Protein AF-A0A7J3U811-F1 (afdb_monomer_lite)

Foldseek 3Di:
DKWFFADWDWDDDPNAIKIKTKIAHPPPVCRVPDIDIDIDRDCCVVCVVVVHDDDGGDMDDDDPDDPPPPDPPVPPDPPPDDD

Secondary structure (DSSP, 8-state):
-EEEEEEEEEEEETTEEEEEEEEEESSGGGTTT--EEEEES-HHHHHHHTT---STT-EEE--S--------GGG--------

Sequence (83 aa):
MKFELVKRLEAEQKDKTKYTFVFKPADERFEKEVTLKVVCEDPYATMGSLGLPQGIGDGVWIEPGAKEEQTKLSDIKEEDEKQ

Structure (mmCIF, N/CA/C/O backbone):
data_AF-A0A7J3U811-F1
#
_entry.id   AF-A0A7J3U811-F1
#
loop_
_atom_site.group_PDB
_atom_site.id
_atom_site.type_symbol
_atom_site.label_atom_id
_atom_site.label_alt_id
_atom_site.label_comp_id
_atom_site.label_asym_id
_atom_site.label_entity_id
_atom_site.label_seq_id
_atom_site.pdbx_PDB_ins_code
_atom_site.Cartn_x
_atom_site.Cartn_y
_atom_site.Cartn_z
_atom_site.occupancy
_atom_site.B_iso_or_equiv
_atom_site.auth_seq_id
_atom_site.auth_comp_id
_atom_site.auth_asym_id
_atom_site.auth_atom_id
_atom_site.pdbx_PDB_model_num
ATOM 1 N N . MET A 1 1 ? -12.397 -7.598 6.509 1.00 85.12 1 MET A N 1
ATOM 2 C CA . MET A 1 1 ? -12.048 -6.373 7.260 1.00 85.12 1 MET A CA 1
ATOM 3 C C . MET A 1 1 ? -11.687 -5.281 6.268 1.00 85.12 1 MET A C 1
ATOM 5 O O . MET A 1 1 ? -11.009 -5.578 5.292 1.00 85.12 1 MET A O 1
ATOM 9 N N . LYS A 1 2 ? -12.154 -4.048 6.487 1.00 89.38 2 LYS A N 1
ATOM 10 C CA . LYS A 1 2 ? -11.782 -2.910 5.640 1.00 89.38 2 LYS A CA 1
ATOM 11 C C . LYS A 1 2 ? -10.422 -2.369 6.075 1.00 89.38 2 LYS A C 1
ATOM 13 O O . LYS A 1 2 ? -10.235 -2.076 7.254 1.00 89.38 2 LYS A O 1
ATOM 18 N N . PHE A 1 3 ? -9.513 -2.225 5.124 1.00 91.56 3 PHE A N 1
ATOM 19 C CA . PHE A 1 3 ? -8.230 -1.556 5.278 1.00 91.56 3 PHE A CA 1
ATOM 20 C C . PHE A 1 3 ? -8.197 -0.306 4.416 1.00 91.56 3 PHE A C 1
ATOM 22 O O . PHE A 1 3 ? -8.795 -0.288 3.349 1.00 91.56 3 PHE A O 1
ATOM 29 N N . GLU A 1 4 ? -7.481 0.715 4.856 1.00 93.69 4 GLU A N 1
ATOM 30 C CA . GLU A 1 4 ? -7.308 1.976 4.148 1.00 93.69 4 GLU A CA 1
ATOM 31 C C . GLU A 1 4 ? -5.827 2.249 3.942 1.00 93.69 4 GLU A C 1
ATOM 33 O O . GLU A 1 4 ? -5.009 2.043 4.847 1.00 93.69 4 GLU A O 1
ATOM 38 N N . LEU A 1 5 ? -5.474 2.700 2.739 1.00 93.19 5 LEU A N 1
ATOM 39 C CA . LEU A 1 5 ? -4.116 3.119 2.434 1.00 93.19 5 LEU A CA 1
ATOM 40 C C . LEU A 1 5 ? -3.848 4.460 3.121 1.00 93.19 5 LEU A C 1
ATOM 42 O O . LEU A 1 5 ? -4.279 5.515 2.660 1.00 93.19 5 LEU A O 1
ATOM 46 N N . VAL A 1 6 ? -3.103 4.426 4.222 1.00 93.12 6 VAL A N 1
ATOM 47 C CA . VAL A 1 6 ? -2.809 5.625 5.021 1.00 93.12 6 VAL A CA 1
ATOM 48 C C . VAL A 1 6 ? -1.486 6.274 4.644 1.00 93.12 6 VAL A C 1
ATOM 50 O O . VAL A 1 6 ? -1.250 7.441 4.953 1.00 93.12 6 VAL A O 1
ATOM 53 N N . LYS A 1 7 ? -0.579 5.519 4.017 1.00 92.81 7 LYS A N 1
ATOM 54 C CA . LYS A 1 7 ? 0.759 6.016 3.702 1.00 92.81 7 LYS A CA 1
ATOM 55 C C . LYS A 1 7 ? 1.335 5.344 2.468 1.00 92.81 7 LYS A C 1
ATOM 57 O O . LYS A 1 7 ? 1.335 4.121 2.362 1.00 92.81 7 LYS A O 1
ATOM 62 N N . ARG A 1 8 ? 1.922 6.166 1.601 1.00 92.94 8 ARG A N 1
ATOM 63 C CA . ARG A 1 8 ? 2.778 5.755 0.492 1.00 92.94 8 ARG A CA 1
ATOM 64 C C . ARG A 1 8 ? 4.143 6.403 0.678 1.00 92.94 8 ARG A C 1
ATOM 66 O O . ARG A 1 8 ? 4.224 7.601 0.937 1.00 92.94 8 ARG A O 1
ATOM 73 N N . LEU A 1 9 ? 5.199 5.611 0.585 1.00 91.44 9 LEU A N 1
ATOM 74 C CA . LEU A 1 9 ? 6.581 6.074 0.611 1.00 91.44 9 LEU A CA 1
ATOM 75 C C . LEU A 1 9 ? 7.267 5.646 -0.673 1.00 91.44 9 LEU A C 1
ATOM 77 O O . LEU A 1 9 ? 7.067 4.528 -1.138 1.00 91.44 9 LEU A O 1
ATOM 81 N N . GLU A 1 10 ? 8.096 6.533 -1.190 1.00 92.06 10 GLU A N 1
ATOM 82 C CA . GLU A 1 10 ? 8.965 6.290 -2.328 1.00 92.06 10 GLU A CA 1
ATOM 83 C C . GLU A 1 10 ? 10.396 6.505 -1.846 1.00 92.06 10 GLU A C 1
ATOM 85 O O . GLU A 1 10 ? 10.689 7.508 -1.192 1.00 92.06 10 GLU A O 1
ATOM 90 N N . ALA A 1 11 ? 11.256 5.521 -2.076 1.00 88.50 11 ALA A N 1
ATOM 91 C CA . ALA A 1 11 ? 12.653 5.580 -1.685 1.00 88.50 11 ALA A CA 1
ATOM 92 C C . ALA A 1 11 ? 13.522 5.033 -2.813 1.00 88.50 11 ALA A C 1
ATOM 94 O O . ALA A 1 11 ? 13.318 3.910 -3.274 1.00 88.50 11 ALA A O 1
ATOM 95 N N . GLU A 1 12 ? 14.521 5.808 -3.216 1.00 84.69 12 GLU A N 1
ATOM 96 C CA . GLU A 1 12 ? 15.548 5.360 -4.149 1.00 84.69 12 GLU A CA 1
ATOM 97 C C . GLU A 1 12 ? 16.619 4.572 -3.380 1.00 84.69 12 GLU A C 1
ATOM 99 O O . GLU A 1 12 ? 17.215 5.059 -2.416 1.00 84.69 12 GLU A O 1
ATOM 104 N N . GLN A 1 13 ? 16.858 3.324 -3.781 1.00 76.31 13 GLN A N 1
ATOM 105 C CA . GLN A 1 13 ? 17.957 2.497 -3.288 1.00 76.31 13 GLN A CA 1
ATOM 106 C C . GLN A 1 13 ? 18.724 1.917 -4.471 1.00 76.31 13 GLN A C 1
ATOM 108 O O . GLN A 1 13 ? 18.159 1.139 -5.231 1.00 76.31 13 GLN A O 1
ATOM 113 N N . LYS A 1 14 ? 20.028 2.222 -4.564 1.00 67.19 14 LYS A N 1
ATOM 114 C CA . LYS A 1 14 ? 20.971 1.586 -5.507 1.00 67.19 14 LYS A CA 1
ATOM 115 C C . LYS A 1 14 ? 20.410 1.496 -6.942 1.00 67.19 14 LYS A C 1
ATOM 117 O O . LYS A 1 14 ? 20.238 0.398 -7.461 1.00 67.19 14 LYS A O 1
ATOM 122 N N . ASP A 1 15 ? 20.063 2.646 -7.526 1.00 73.19 15 ASP A N 1
ATOM 123 C CA . ASP A 1 15 ? 19.497 2.782 -8.885 1.00 73.19 15 ASP A CA 1
ATOM 124 C C . ASP A 1 15 ? 18.105 2.165 -9.112 1.00 73.19 15 ASP A C 1
ATOM 126 O O . ASP A 1 15 ? 17.651 2.043 -10.250 1.00 73.19 15 ASP A O 1
ATOM 130 N N . LYS A 1 16 ? 17.385 1.803 -8.045 1.00 81.19 16 LYS A N 1
ATOM 131 C CA . LYS A 1 16 ? 15.999 1.340 -8.133 1.00 81.19 16 LYS A CA 1
ATOM 132 C C . LYS A 1 16 ? 15.078 2.107 -7.196 1.00 81.19 16 LYS A C 1
ATOM 134 O O . LYS A 1 16 ? 15.389 2.313 -6.021 1.00 81.19 16 LYS A O 1
ATOM 139 N N . THR A 1 17 ? 13.903 2.467 -7.698 1.00 87.50 17 THR A N 1
ATOM 140 C CA . THR A 1 17 ? 12.840 3.068 -6.891 1.00 87.50 17 THR A CA 1
ATOM 141 C C . THR A 1 17 ? 12.031 1.973 -6.213 1.00 87.50 17 THR A C 1
ATOM 143 O O . THR A 1 17 ? 11.511 1.069 -6.863 1.00 87.50 17 THR A O 1
ATOM 146 N N . LYS A 1 18 ? 11.916 2.050 -4.887 1.00 90.19 18 LYS A N 1
ATOM 147 C CA . LYS A 1 18 ? 11.040 1.187 -4.098 1.00 90.19 18 LYS A CA 1
ATOM 148 C C . LYS A 1 18 ? 9.867 1.983 -3.562 1.00 90.19 18 LYS A C 1
ATOM 150 O O . LYS A 1 18 ? 10.033 3.014 -2.911 1.00 90.19 18 LYS A O 1
ATOM 155 N N . TYR A 1 19 ? 8.684 1.428 -3.760 1.00 91.44 19 TYR A N 1
ATOM 156 C CA . TYR A 1 19 ? 7.438 1.927 -3.216 1.00 91.44 19 TYR A CA 1
ATOM 157 C C . TYR A 1 19 ? 7.042 1.095 -2.007 1.00 91.44 19 TYR A C 1
ATOM 159 O O . TYR A 1 19 ? 7.152 -0.128 -2.000 1.00 91.44 19 TYR A O 1
ATOM 167 N N . THR A 1 20 ? 6.591 1.764 -0.956 1.00 92.69 20 THR A N 1
ATOM 168 C CA . THR A 1 20 ? 6.039 1.132 0.239 1.00 92.69 20 THR A CA 1
ATOM 169 C C . THR A 1 20 ? 4.648 1.683 0.500 1.00 92.69 20 THR A C 1
ATOM 171 O O . THR A 1 20 ? 4.483 2.883 0.709 1.00 92.69 20 THR A O 1
ATOM 174 N N . PHE A 1 21 ? 3.666 0.794 0.557 1.00 92.44 21 PHE A N 1
ATOM 175 C CA . PHE A 1 21 ? 2.273 1.088 0.862 1.00 92.44 21 PHE A CA 1
ATOM 176 C C . PHE A 1 21 ? 1.939 0.540 2.245 1.00 92.44 21 PHE A C 1
ATOM 178 O O . PHE A 1 21 ? 2.269 -0.605 2.558 1.00 92.44 21 PHE A O 1
ATOM 185 N N . VAL A 1 22 ? 1.313 1.360 3.086 1.00 92.12 22 VAL A N 1
ATOM 186 C CA . VAL A 1 22 ? 0.908 0.978 4.441 1.00 92.12 22 VAL A CA 1
ATOM 187 C C . VAL A 1 22 ? -0.596 1.113 4.568 1.00 92.12 22 VAL A C 1
ATOM 189 O O . VAL A 1 22 ? -1.148 2.208 4.472 1.00 92.12 22 VAL A O 1
ATOM 192 N N . PHE A 1 23 ? -1.224 -0.017 4.839 1.00 91.75 23 PHE A N 1
ATOM 193 C CA . PHE A 1 23 ? -2.648 -0.172 5.020 1.00 91.75 23 PHE A CA 1
ATOM 194 C C . PHE A 1 23 ? -2.956 -0.399 6.492 1.00 91.75 23 PHE A C 1
ATOM 196 O O . PHE A 1 23 ? -2.397 -1.303 7.123 1.00 91.75 23 PHE A O 1
ATOM 203 N N . LYS A 1 24 ? -3.869 0.400 7.032 1.00 91.31 24 LYS A N 1
ATOM 204 C CA . LYS A 1 24 ? -4.382 0.237 8.394 1.00 91.31 24 LYS A CA 1
ATOM 205 C C . LYS A 1 24 ? -5.852 -0.157 8.358 1.00 91.31 24 LYS A C 1
ATOM 207 O O . LYS A 1 24 ? -6.541 0.227 7.417 1.00 91.31 24 LYS A O 1
ATOM 212 N N . PRO A 1 25 ? -6.346 -0.928 9.332 1.00 91.44 25 PRO A N 1
ATOM 213 C CA . PRO A 1 25 ? -7.768 -1.205 9.427 1.00 91.44 25 PRO A CA 1
ATOM 214 C C . PRO A 1 25 ? -8.530 0.107 9.621 1.00 91.44 25 PRO A C 1
ATOM 216 O O . PRO A 1 25 ? -8.106 0.966 10.389 1.00 91.44 25 PRO A O 1
ATOM 219 N N . ALA A 1 26 ? -9.652 0.250 8.919 1.00 88.12 26 ALA A N 1
ATOM 220 C CA . ALA A 1 26 ? -10.512 1.428 9.035 1.00 88.12 26 ALA A CA 1
ATOM 221 C C . ALA A 1 26 ? -11.240 1.491 10.392 1.00 88.12 26 ALA A C 1
ATOM 223 O O . ALA A 1 26 ? -11.721 2.544 10.795 1.00 88.12 26 ALA A O 1
ATOM 224 N N . ASP A 1 27 ? -11.352 0.354 11.088 1.00 87.12 27 ASP A N 1
ATOM 225 C CA . ASP A 1 27 ? -11.864 0.301 12.456 1.00 87.12 27 ASP A CA 1
ATOM 226 C C . ASP A 1 27 ? -10.704 0.529 13.436 1.00 87.12 27 ASP A C 1
ATOM 228 O O . ASP A 1 27 ? -9.802 -0.306 13.560 1.00 87.12 27 ASP A O 1
ATOM 232 N N . GLU A 1 28 ? -10.753 1.665 14.137 1.00 80.75 28 GLU A N 1
ATOM 233 C CA . GLU A 1 28 ? -9.739 2.126 15.095 1.00 80.75 28 GLU A CA 1
ATOM 234 C C . GLU A 1 28 ? -9.435 1.097 16.194 1.00 80.75 28 GLU A C 1
ATOM 236 O O . GLU A 1 28 ? -8.330 1.071 16.738 1.00 80.75 28 GLU A O 1
ATOM 241 N N . ARG A 1 29 ? -10.380 0.196 16.498 1.00 80.88 29 ARG A N 1
ATOM 242 C CA . ARG A 1 29 ? -10.179 -0.870 17.492 1.00 80.88 29 ARG A CA 1
ATOM 243 C C . ARG A 1 29 ? -9.037 -1.814 17.127 1.00 80.88 29 ARG A C 1
ATOM 245 O O . ARG A 1 29 ? -8.358 -2.297 18.025 1.00 80.88 29 ARG A O 1
ATOM 252 N N . PHE A 1 30 ? -8.798 -2.021 15.833 1.00 78.62 30 PHE A N 1
ATOM 253 C CA . PHE A 1 30 ? -7.781 -2.941 15.324 1.00 78.62 30 PHE A CA 1
ATOM 254 C C . PHE A 1 30 ? -6.503 -2.225 14.870 1.00 78.62 30 PHE A C 1
ATOM 256 O O . PHE A 1 30 ? -5.567 -2.881 14.412 1.00 78.62 30 PHE A O 1
ATOM 263 N N . GLU A 1 31 ? -6.426 -0.893 14.997 1.00 69.25 31 GLU A N 1
ATOM 264 C CA . GLU A 1 31 ? -5.316 -0.088 14.459 1.00 69.25 31 GLU A CA 1
ATOM 265 C C . GLU A 1 31 ? -3.946 -0.527 15.002 1.00 69.25 31 GLU A C 1
ATOM 267 O O . GLU A 1 31 ? -2.929 -0.429 14.315 1.00 69.25 31 GLU A O 1
ATOM 272 N N . LYS A 1 32 ? -3.920 -1.036 16.239 1.00 72.69 32 LYS A N 1
ATOM 273 C CA . LYS A 1 32 ? -2.709 -1.537 16.905 1.00 72.69 32 LYS A CA 1
ATOM 274 C C . LYS A 1 32 ? -2.489 -3.041 16.743 1.00 72.69 32 LYS A C 1
ATOM 276 O O . LYS A 1 32 ? -1.433 -3.529 17.134 1.00 72.69 32 LYS A O 1
ATOM 281 N N . GLU A 1 33 ? -3.463 -3.763 16.200 1.00 74.50 33 GLU A N 1
ATOM 282 C CA . GLU A 1 33 ? -3.433 -5.224 16.104 1.00 74.50 33 GLU A CA 1
ATOM 283 C C . GLU A 1 33 ? -2.956 -5.699 14.733 1.00 74.50 33 GLU A C 1
ATOM 285 O O . GLU A 1 33 ? -2.215 -6.677 14.648 1.00 74.50 33 GLU A O 1
ATOM 290 N N . VAL A 1 34 ? -3.348 -5.008 13.656 1.00 78.44 34 VAL A N 1
ATOM 291 C CA . VAL A 1 34 ? -3.042 -5.444 12.289 1.00 78.44 34 VAL A CA 1
ATOM 292 C C . VAL A 1 34 ? -2.617 -4.264 11.424 1.00 78.44 34 VAL A C 1
ATOM 294 O O . VAL A 1 34 ? -3.235 -3.206 11.416 1.00 78.44 34 VAL A O 1
ATOM 297 N N . THR A 1 35 ? -1.547 -4.441 10.655 1.00 84.62 35 THR A N 1
ATOM 298 C CA . THR A 1 35 ? -1.115 -3.502 9.614 1.00 84.62 35 THR A CA 1
ATOM 299 C C . THR A 1 35 ? -0.661 -4.313 8.413 1.00 84.62 35 THR A C 1
ATOM 301 O O . THR A 1 35 ? 0.140 -5.235 8.560 1.00 84.62 35 THR A O 1
ATOM 304 N N . LEU A 1 36 ? -1.150 -3.966 7.225 1.00 86.56 36 LEU A N 1
ATOM 305 C CA . LEU A 1 36 ? -0.692 -4.563 5.976 1.00 86.56 36 LEU A CA 1
ATOM 306 C C . LEU A 1 36 ? 0.340 -3.630 5.335 1.00 86.56 36 LEU A C 1
ATOM 308 O O . LEU A 1 36 ? 0.105 -2.435 5.170 1.00 86.56 36 LEU A O 1
ATOM 312 N N . LYS A 1 37 ? 1.502 -4.175 4.974 1.00 90.75 37 LYS A N 1
ATOM 313 C CA . LYS A 1 37 ? 2.577 -3.432 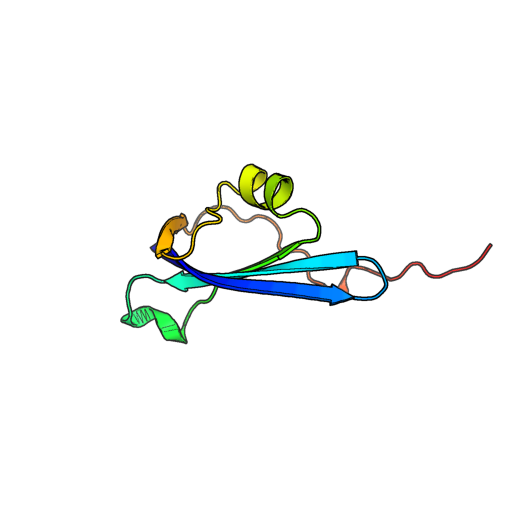4.317 1.00 90.75 37 LYS A CA 1
ATOM 314 C C . LYS A 1 37 ? 2.960 -4.132 3.023 1.00 90.75 37 LYS A C 1
ATOM 316 O O . LYS A 1 37 ? 3.336 -5.299 3.057 1.00 90.75 37 LYS A O 1
ATOM 321 N N . VAL A 1 38 ? 2.914 -3.402 1.916 1.00 88.62 38 VAL A N 1
ATOM 322 C CA . VAL A 1 38 ? 3.339 -3.891 0.598 1.00 88.62 38 VAL A CA 1
ATOM 323 C C . VAL A 1 38 ? 4.555 -3.091 0.161 1.00 88.62 38 VAL A C 1
ATOM 325 O O . VAL A 1 38 ? 4.545 -1.863 0.241 1.00 88.62 38 VAL A O 1
ATOM 328 N N . VAL A 1 39 ? 5.618 -3.779 -0.255 1.00 91.06 39 VAL A N 1
ATOM 329 C CA . VAL A 1 39 ? 6.850 -3.162 -0.763 1.00 91.06 39 VAL A CA 1
ATOM 330 C C . VAL A 1 39 ? 7.119 -3.716 -2.154 1.00 91.06 39 VAL A C 1
ATOM 332 O O . VAL A 1 39 ? 7.175 -4.931 -2.314 1.00 91.06 39 VAL A O 1
ATOM 335 N N . CYS A 1 40 ? 7.283 -2.846 -3.146 1.00 89.81 40 CYS A N 1
ATOM 336 C CA . CYS A 1 40 ? 7.446 -3.250 -4.542 1.00 89.81 40 CYS A CA 1
ATOM 337 C C . CYS A 1 40 ? 8.297 -2.253 -5.339 1.00 89.81 40 CYS A C 1
ATOM 339 O O . CYS A 1 40 ? 8.420 -1.091 -4.956 1.00 89.81 40 CYS A O 1
ATOM 341 N N . GLU A 1 41 ? 8.875 -2.706 -6.452 1.00 90.56 41 GLU A N 1
ATOM 342 C CA . GLU A 1 41 ? 9.589 -1.842 -7.411 1.00 90.56 41 GLU A CA 1
ATOM 343 C C . GLU A 1 41 ? 8.616 -1.256 -8.452 1.00 90.56 41 GLU A C 1
ATOM 345 O O . GLU A 1 41 ? 8.709 -0.079 -8.784 1.00 90.56 41 GLU A O 1
ATOM 350 N N . ASP A 1 42 ? 7.616 -2.039 -8.883 1.00 90.81 42 ASP A N 1
ATOM 351 C CA . ASP A 1 42 ? 6.536 -1.592 -9.774 1.00 90.81 42 ASP A CA 1
ATOM 352 C C . ASP A 1 42 ? 5.195 -1.516 -9.015 1.00 90.81 42 ASP A C 1
ATOM 354 O O . ASP A 1 42 ? 4.578 -2.555 -8.735 1.00 90.81 42 ASP A O 1
ATOM 358 N N . PRO A 1 43 ? 4.723 -0.307 -8.660 1.00 90.56 43 PRO A N 1
ATOM 359 C CA . PRO A 1 43 ? 3.479 -0.129 -7.926 1.00 90.56 43 PRO A CA 1
ATOM 360 C C . PRO A 1 43 ? 2.242 -0.413 -8.782 1.00 90.56 43 PRO A C 1
ATOM 362 O O . PRO A 1 43 ? 1.246 -0.889 -8.246 1.00 90.56 43 PRO A O 1
ATOM 365 N N . TYR A 1 44 ? 2.278 -0.178 -10.096 1.00 90.12 44 TYR A N 1
ATOM 366 C CA . TYR A 1 44 ? 1.109 -0.376 -10.952 1.00 90.12 44 TYR A CA 1
ATOM 367 C C . TYR A 1 44 ? 0.841 -1.857 -11.186 1.00 90.12 44 TYR A C 1
ATOM 369 O O . TYR A 1 44 ? -0.290 -2.308 -10.993 1.00 90.12 44 TYR A O 1
ATOM 377 N N . ALA A 1 45 ? 1.881 -2.618 -11.530 1.00 91.75 45 ALA A N 1
ATOM 378 C CA . ALA A 1 45 ? 1.760 -4.055 -11.736 1.00 91.75 45 ALA A CA 1
ATOM 379 C C . ALA A 1 45 ? 1.418 -4.782 -10.427 1.00 91.75 45 ALA A C 1
ATOM 381 O O . ALA A 1 45 ? 0.451 -5.544 -10.374 1.00 91.75 45 ALA A O 1
ATOM 382 N N . THR A 1 46 ? 2.163 -4.502 -9.349 1.00 91.06 46 THR A N 1
ATOM 383 C CA . THR A 1 46 ? 1.988 -5.207 -8.070 1.00 91.06 46 THR A CA 1
ATOM 384 C C . THR A 1 46 ? 0.613 -4.928 -7.473 1.00 91.06 46 THR A C 1
ATOM 386 O O . THR A 1 46 ? -0.141 -5.857 -7.196 1.00 91.06 46 THR A O 1
ATOM 389 N N . MET A 1 47 ? 0.240 -3.655 -7.323 1.00 91.75 47 MET A N 1
ATOM 390 C CA . MET A 1 47 ? -1.028 -3.292 -6.684 1.00 91.75 47 MET A CA 1
ATOM 391 C C . MET A 1 47 ? -2.228 -3.691 -7.547 1.00 91.75 47 MET A C 1
ATOM 393 O O . MET A 1 47 ? -3.222 -4.169 -7.008 1.00 91.75 47 MET A O 1
ATOM 397 N N . GLY A 1 48 ? -2.112 -3.583 -8.877 1.00 90.12 48 GLY A N 1
ATOM 398 C CA . GLY A 1 48 ? -3.129 -4.067 -9.811 1.00 90.12 48 GLY A CA 1
ATOM 399 C C . GLY A 1 48 ? -3.365 -5.575 -9.695 1.00 90.12 48 GLY A C 1
ATOM 400 O O . GLY A 1 48 ? -4.515 -6.001 -9.630 1.00 90.12 48 GLY A O 1
ATOM 401 N N . SER A 1 49 ? -2.296 -6.375 -9.596 1.00 89.88 49 SER A N 1
ATOM 402 C CA . SER A 1 49 ? -2.403 -7.834 -9.427 1.00 89.88 49 SER A CA 1
ATOM 403 C C . SER A 1 49 ? -3.007 -8.243 -8.081 1.00 89.88 49 SER A C 1
ATOM 405 O O . SER A 1 49 ? -3.797 -9.180 -8.023 1.00 89.88 49 SER A O 1
ATOM 407 N N . LEU A 1 50 ? -2.688 -7.504 -7.015 1.00 87.19 50 LEU A N 1
ATOM 408 C CA . LEU A 1 50 ? -3.209 -7.744 -5.669 1.00 87.19 50 LEU A CA 1
ATOM 409 C C . LEU A 1 50 ? -4.616 -7.160 -5.459 1.00 87.19 50 LEU A C 1
ATOM 411 O O . LEU A 1 50 ? -5.186 -7.319 -4.381 1.00 87.19 50 LEU A O 1
ATOM 415 N N . GLY A 1 51 ? -5.167 -6.440 -6.444 1.00 89.44 51 GLY A N 1
ATOM 416 C CA . GLY A 1 51 ? -6.440 -5.730 -6.301 1.00 89.44 51 GLY A CA 1
ATOM 417 C C . GLY A 1 51 ? -6.412 -4.655 -5.208 1.00 89.44 51 GLY A C 1
ATOM 418 O O . GLY A 1 51 ? -7.443 -4.354 -4.606 1.00 89.44 51 GLY A O 1
ATOM 419 N N . LEU A 1 52 ? -5.234 -4.096 -4.916 1.00 92.62 52 LEU A N 1
ATOM 420 C CA . LEU A 1 52 ? -5.039 -3.100 -3.869 1.00 92.62 52 LEU A CA 1
ATOM 421 C C . LEU A 1 52 ? -5.058 -1.682 -4.452 1.00 92.62 52 LEU A C 1
ATOM 423 O O . LEU A 1 52 ? -4.490 -1.436 -5.520 1.00 92.62 52 LEU A O 1
ATOM 427 N N . PRO A 1 53 ? -5.657 -0.711 -3.746 1.00 92.94 53 PRO A N 1
ATOM 428 C CA . PRO A 1 53 ? -5.691 0.659 -4.217 1.00 92.94 53 PRO A CA 1
ATOM 429 C C . PRO A 1 53 ? -4.342 1.357 -4.012 1.00 92.94 53 PRO A C 1
ATOM 431 O O . PRO A 1 53 ? -3.545 0.991 -3.147 1.00 92.94 53 PRO A O 1
ATOM 434 N N . GLN A 1 54 ? -4.102 2.399 -4.806 1.00 91.81 54 GLN A N 1
ATOM 435 C CA . GLN A 1 54 ? -2.866 3.191 -4.771 1.00 91.81 54 GLN A CA 1
ATOM 436 C C . GLN A 1 54 ? -3.075 4.626 -4.262 1.00 91.81 54 GLN A C 1
ATOM 438 O O . GLN A 1 54 ? -2.089 5.329 -4.012 1.00 91.81 54 GLN A O 1
ATOM 443 N N . GLY A 1 55 ? -4.330 5.071 -4.116 1.00 90.75 55 GLY A N 1
ATOM 444 C CA . GLY A 1 55 ? -4.690 6.390 -3.605 1.00 90.75 55 GLY A CA 1
ATOM 445 C C . GLY A 1 55 ? -4.738 6.425 -2.080 1.00 90.75 55 GLY A C 1
ATOM 446 O O . GLY A 1 55 ? -5.261 5.523 -1.430 1.00 90.75 55 GLY A O 1
ATOM 447 N N . ILE A 1 56 ? -4.176 7.477 -1.485 1.00 91.56 56 ILE A N 1
ATOM 448 C CA . ILE A 1 56 ? -4.275 7.692 -0.037 1.00 91.56 56 ILE A CA 1
ATOM 449 C C . ILE A 1 56 ?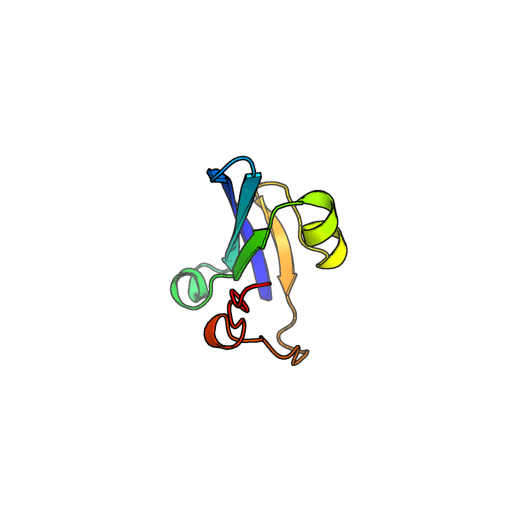 -5.745 7.921 0.331 1.00 91.56 56 ILE A C 1
ATOM 451 O O . ILE A 1 56 ? -6.409 8.749 -0.287 1.00 91.56 56 ILE A O 1
ATOM 455 N N . GLY A 1 57 ? -6.225 7.213 1.352 1.00 89.50 57 GLY A N 1
ATOM 456 C CA . GLY A 1 57 ? -7.628 7.232 1.775 1.00 89.50 57 GLY A CA 1
ATOM 457 C C . GLY A 1 57 ? -8.515 6.220 1.046 1.00 89.50 57 GLY A C 1
ATOM 458 O O . GLY A 1 57 ? -9.649 6.001 1.473 1.00 89.50 57 GLY A O 1
ATOM 459 N N . ASP A 1 58 ? -8.010 5.553 0.004 1.00 92.19 58 ASP A N 1
ATOM 460 C CA . ASP A 1 58 ? -8.745 4.467 -0.633 1.00 92.19 58 ASP A CA 1
ATOM 461 C C . ASP A 1 58 ? -8.791 3.241 0.280 1.00 92.19 58 ASP A C 1
ATOM 463 O O . ASP A 1 58 ? -7.808 2.867 0.933 1.00 92.19 58 ASP A O 1
ATOM 467 N N . GLY A 1 59 ? -9.956 2.597 0.292 1.00 90.75 59 GLY A N 1
ATOM 468 C CA . GLY A 1 59 ? -10.224 1.418 1.097 1.00 90.75 59 GLY A CA 1
ATOM 469 C C . GLY A 1 59 ? -10.276 0.137 0.272 1.00 90.75 59 GLY A C 1
ATOM 470 O O . GLY A 1 59 ? -10.792 0.126 -0.841 1.00 90.75 59 GLY A O 1
ATOM 471 N N . VAL A 1 60 ? -9.823 -0.964 0.860 1.00 90.19 60 VAL A N 1
ATOM 472 C CA . VAL A 1 60 ? -9.966 -2.318 0.327 1.00 90.19 60 VAL A CA 1
ATOM 473 C C . VAL A 1 60 ? -10.562 -3.238 1.380 1.00 90.19 60 VAL A C 1
ATOM 475 O O . VAL A 1 60 ? -10.233 -3.167 2.566 1.00 90.19 60 VAL A O 1
ATOM 478 N N . TRP A 1 61 ? -11.467 -4.109 0.952 1.00 89.62 61 TRP A N 1
ATOM 479 C CA . TRP A 1 61 ? -11.969 -5.184 1.793 1.00 89.62 61 TRP A CA 1
ATOM 480 C C . TRP A 1 61 ? -11.049 -6.388 1.660 1.00 89.62 61 TRP A C 1
ATOM 482 O O . TRP A 1 61 ? -10.927 -6.965 0.588 1.00 89.62 61 TRP A O 1
ATOM 492 N N . ILE A 1 62 ? -10.409 -6.760 2.764 1.00 80.19 62 ILE A N 1
ATOM 493 C CA . ILE A 1 62 ? -9.594 -7.968 2.852 1.00 80.19 62 ILE A CA 1
ATOM 494 C C . ILE A 1 62 ? -10.405 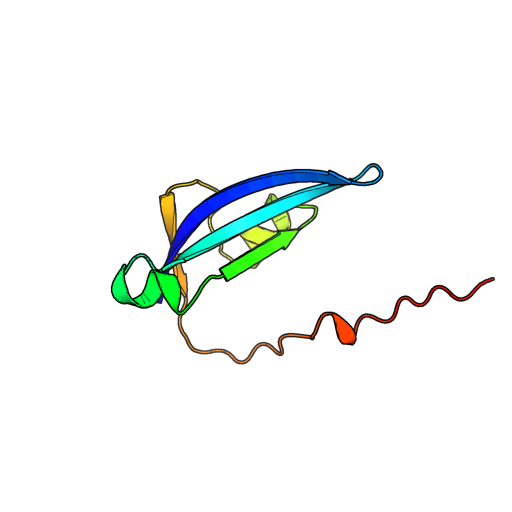-9.007 3.603 1.00 80.19 62 ILE A C 1
ATOM 496 O O . ILE A 1 62 ? -10.713 -8.837 4.789 1.00 80.19 62 ILE A O 1
ATOM 500 N N . GLU A 1 63 ? -10.798 -10.066 2.915 1.00 74.19 63 GLU A N 1
ATOM 501 C CA . GLU A 1 63 ? -11.443 -11.203 3.554 1.00 74.19 63 GLU A CA 1
ATOM 502 C C . GLU A 1 63 ? -10.373 -12.050 4.258 1.00 74.19 63 GLU A C 1
ATOM 504 O O . GLU A 1 63 ? -9.378 -12.426 3.636 1.00 74.19 63 GLU A O 1
ATOM 509 N N . PRO A 1 64 ? -10.514 -12.341 5.564 1.00 61.53 64 PRO A N 1
ATOM 510 C CA . PRO A 1 64 ? -9.637 -13.289 6.237 1.00 61.53 64 PRO A CA 1
ATOM 511 C C . PRO A 1 64 ? -9.964 -14.696 5.718 1.00 61.53 64 PRO A C 1
ATOM 513 O O . PRO A 1 64 ? -10.796 -15.392 6.293 1.00 61.53 64 PRO A O 1
ATOM 516 N N . GLY A 1 65 ? -9.376 -15.096 4.586 1.00 55.03 65 GLY A N 1
ATOM 517 C CA . GLY A 1 65 ? -9.803 -16.336 3.940 1.00 55.03 65 GLY A CA 1
ATOM 518 C C . GLY A 1 65 ? -9.224 -16.650 2.565 1.00 55.03 65 GLY A C 1
ATOM 519 O O . GLY A 1 65 ? -9.982 -16.933 1.652 1.00 55.03 65 GLY A O 1
ATOM 520 N N .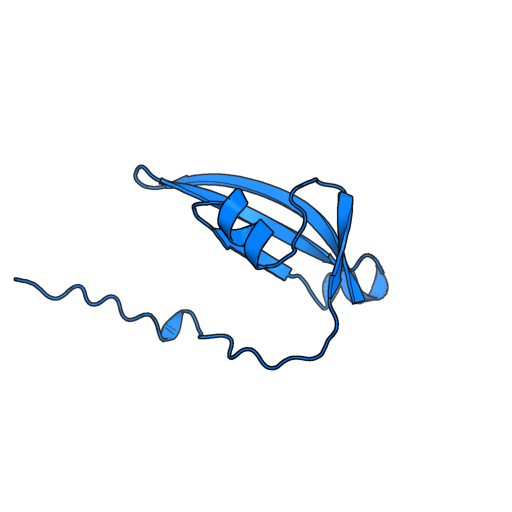 ALA A 1 66 ? -7.901 -16.708 2.443 1.00 43.03 66 ALA A N 1
ATOM 521 C CA . ALA A 1 66 ? -7.217 -17.724 1.641 1.00 43.03 66 ALA A CA 1
ATOM 522 C C . ALA A 1 66 ? -5.806 -17.864 2.220 1.00 43.03 66 ALA A C 1
ATOM 524 O O . ALA A 1 66 ? -5.102 -16.871 2.387 1.00 43.03 66 ALA A O 1
ATOM 525 N N . LYS A 1 67 ? -5.403 -19.078 2.604 1.00 49.81 67 LYS A N 1
ATOM 526 C CA . LYS A 1 67 ? -3.999 -19.357 2.919 1.00 49.81 67 LYS A CA 1
ATOM 527 C C . LYS A 1 67 ? -3.220 -19.268 1.608 1.00 49.81 67 LYS A C 1
ATOM 529 O O . LYS A 1 67 ? -3.075 -20.273 0.926 1.00 49.81 67 LYS A O 1
ATOM 534 N N . GLU A 1 68 ? -2.756 -18.082 1.254 1.00 50.44 68 GLU A N 1
ATOM 535 C CA . GLU A 1 68 ? -1.588 -17.972 0.391 1.00 50.44 68 GLU A CA 1
ATOM 536 C C . GLU A 1 68 ? -0.373 -18.135 1.304 1.00 50.44 68 GLU A C 1
ATOM 538 O O . GLU A 1 68 ? -0.267 -17.468 2.338 1.00 50.44 68 GLU A O 1
ATOM 543 N N . GLU A 1 69 ? 0.478 -19.116 1.003 1.00 47.16 69 GLU A N 1
ATOM 544 C CA . GLU A 1 69 ? 1.720 -19.341 1.737 1.00 47.16 69 GLU A CA 1
ATOM 545 C C . GLU A 1 69 ? 2.549 -18.058 1.709 1.00 47.16 69 GLU A C 1
ATOM 547 O O . GLU A 1 69 ? 3.123 -17.671 0.696 1.00 47.16 69 GLU A O 1
ATOM 552 N N . GLN A 1 70 ? 2.594 -17.373 2.848 1.00 43.50 70 GLN A N 1
ATOM 553 C CA . GLN A 1 70 ? 3.483 -16.249 3.050 1.00 43.50 70 GLN A CA 1
ATOM 554 C C . GLN A 1 70 ? 4.905 -16.806 3.159 1.00 43.50 70 GLN A C 1
ATOM 556 O O . GLN A 1 70 ? 5.333 -17.232 4.235 1.00 43.50 70 GLN A O 1
ATOM 561 N N . THR A 1 71 ? 5.635 -16.834 2.044 1.00 49.81 71 THR A N 1
ATOM 562 C CA . THR A 1 71 ? 7.059 -17.175 2.040 1.00 49.81 71 THR A CA 1
ATOM 563 C C . THR A 1 71 ? 7.778 -16.203 2.967 1.00 49.81 71 THR A C 1
ATOM 565 O O . THR A 1 71 ? 7.705 -14.981 2.792 1.00 49.81 71 THR A O 1
ATOM 568 N N . LYS A 1 72 ? 8.441 -16.714 4.007 1.00 43.06 72 LYS A N 1
ATOM 569 C CA . LYS A 1 72 ? 9.221 -15.853 4.893 1.00 43.06 72 LYS A CA 1
ATOM 570 C C . LYS A 1 72 ? 10.403 -15.314 4.094 1.00 43.06 72 LYS A C 1
ATOM 572 O O . LYS A 1 72 ? 11.066 -16.046 3.372 1.00 43.06 72 LYS A O 1
ATOM 577 N N . LEU A 1 73 ? 10.721 -14.036 4.289 1.00 48.03 73 LEU A N 1
ATOM 578 C CA . LEU A 1 73 ? 11.924 -13.402 3.731 1.00 48.03 73 LEU A CA 1
ATOM 579 C C . LEU A 1 73 ? 13.230 -14.133 4.102 1.00 48.03 73 LEU A C 1
ATOM 581 O O . LEU A 1 73 ? 14.241 -13.919 3.450 1.00 48.03 73 LEU A O 1
ATOM 585 N N . SER A 1 74 ? 13.211 -15.001 5.118 1.00 52.25 74 SER A N 1
ATOM 586 C CA . SER A 1 74 ? 14.328 -15.882 5.477 1.00 52.25 74 SER A CA 1
ATOM 587 C C . SER A 1 74 ? 14.580 -17.032 4.492 1.00 52.25 74 SER A C 1
ATOM 589 O 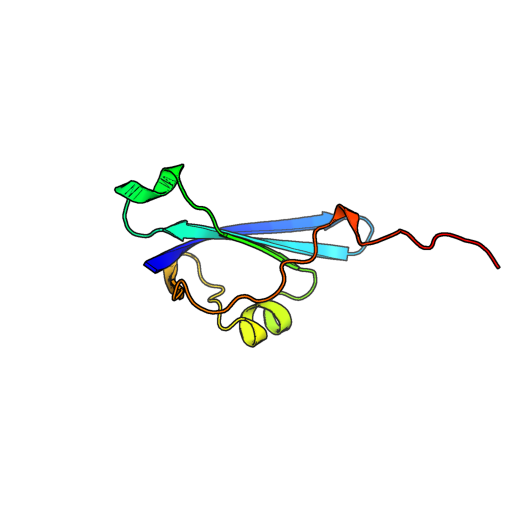O . SER A 1 74 ? 15.649 -17.627 4.554 1.00 52.25 74 SER A O 1
ATOM 591 N N . ASP A 1 75 ? 13.623 -17.364 3.619 1.00 49.19 75 ASP A N 1
ATOM 592 C CA . ASP A 1 75 ? 13.741 -18.456 2.640 1.00 49.19 75 ASP A CA 1
ATOM 593 C C . ASP A 1 75 ? 14.261 -17.983 1.271 1.00 49.19 75 ASP A C 1
ATOM 595 O O . ASP A 1 75 ? 14.613 -18.801 0.422 1.00 49.19 75 ASP A O 1
ATOM 599 N N . ILE A 1 76 ? 14.373 -16.666 1.057 1.00 48.97 76 ILE A N 1
ATOM 600 C CA . ILE A 1 76 ? 15.064 -16.100 -0.105 1.00 48.97 76 ILE A CA 1
ATOM 601 C C . ILE A 1 76 ? 16.559 -16.145 0.210 1.00 48.97 76 ILE A C 1
ATOM 603 O O . ILE A 1 76 ? 17.140 -15.191 0.724 1.00 48.97 76 ILE A O 1
ATOM 607 N N . LYS A 1 77 ? 17.178 -17.297 -0.053 1.00 45.72 77 LYS A N 1
ATOM 608 C CA . LYS A 1 77 ? 18.631 -17.373 -0.165 1.00 45.72 77 LYS A CA 1
ATOM 609 C C . LYS A 1 77 ? 19.069 -16.417 -1.274 1.00 45.72 77 LYS A C 1
ATOM 611 O O . LYS A 1 77 ? 18.670 -16.579 -2.425 1.00 45.72 77 LYS A O 1
ATOM 616 N N . GLU A 1 78 ? 19.898 -15.440 -0.916 1.00 44.94 78 GLU A N 1
ATOM 617 C CA . GLU A 1 78 ? 20.924 -14.923 -1.818 1.00 44.94 78 GLU A CA 1
ATOM 618 C C . GLU A 1 78 ? 21.734 -16.134 -2.311 1.00 44.94 78 GLU A C 1
ATOM 620 O O . GLU A 1 78 ? 22.637 -16.604 -1.623 1.00 44.94 78 GLU A O 1
ATOM 625 N N . GLU A 1 79 ? 21.399 -16.678 -3.482 1.00 40.97 79 GLU A N 1
ATOM 626 C CA . GLU A 1 79 ? 22.402 -17.345 -4.316 1.00 40.97 79 GLU A CA 1
ATOM 627 C C . GLU A 1 79 ? 23.269 -16.248 -4.940 1.00 40.97 79 GLU A C 1
ATOM 629 O O . GLU A 1 79 ? 23.159 -15.902 -6.113 1.00 40.97 79 GLU A O 1
ATOM 634 N N . ASP A 1 80 ? 24.118 -15.666 -4.095 1.00 46.62 80 ASP A N 1
ATOM 635 C CA . ASP A 1 80 ? 25.382 -15.093 -4.521 1.00 46.62 80 ASP A CA 1
ATOM 636 C C . ASP A 1 80 ? 26.410 -16.227 -4.421 1.00 46.62 80 ASP A C 1
ATOM 638 O O . ASP A 1 80 ?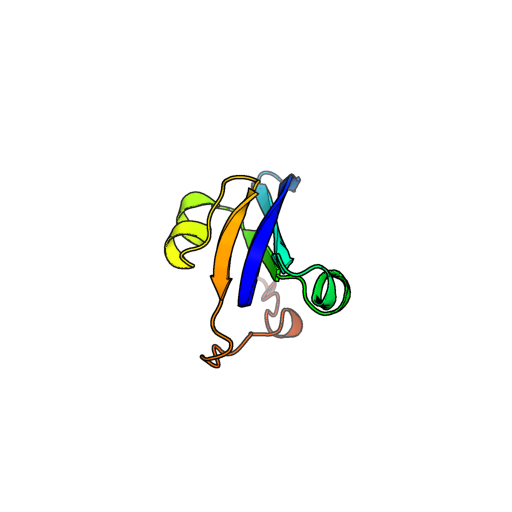 27.068 -16.426 -3.401 1.00 46.62 80 ASP A O 1
ATOM 642 N N . GLU A 1 81 ? 26.490 -17.051 -5.467 1.00 41.94 81 GLU A N 1
ATOM 643 C CA . GLU A 1 81 ? 27.639 -17.931 -5.664 1.00 41.94 81 GLU A CA 1
ATOM 644 C C . GLU A 1 81 ? 28.035 -17.959 -7.146 1.00 41.94 81 GLU A C 1
ATOM 646 O O . GLU A 1 81 ? 27.507 -18.709 -7.958 1.00 41.94 81 GLU A O 1
ATOM 651 N N . LYS A 1 82 ? 28.965 -17.052 -7.472 1.00 42.22 82 LYS A N 1
ATOM 652 C CA . LYS A 1 82 ? 30.064 -17.180 -8.444 1.00 42.22 82 LYS A CA 1
ATOM 653 C C . LYS A 1 82 ? 29.864 -18.133 -9.632 1.00 42.22 82 LYS A C 1
ATOM 655 O O . LYS A 1 82 ? 29.983 -19.346 -9.472 1.00 42.22 82 LYS A O 1
ATOM 660 N N . GLN A 1 83 ? 29.907 -17.558 -10.835 1.00 37.69 83 GLN A N 1
ATOM 661 C CA . GLN A 1 83 ? 30.848 -17.985 -11.882 1.00 37.69 83 GLN A CA 1
ATOM 662 C C . GLN A 1 83 ? 31.300 -16.798 -12.730 1.00 37.69 83 GLN A C 1
ATOM 664 O O . GLN A 1 83 ? 30.437 -15.972 -13.095 1.00 37.69 83 GLN A O 1
#

pLDDT: mean 77.72, std 18.34, range [37.69, 93.69]

Radius of gyration: 15.2 Å; chains: 1; bounding box: 43×27×29 Å